Protein AF-A0A2V2CYD8-F1 (afdb_monomer)

Mean predicted aligned error: 10.8 Å

Secondary structure (DSSP, 8-state):
--HHHHHHHHHHHHHH-------------SS----HHHHHHHHHHHHHHHHHHHHHHHHHHHHHTTT--HHHHHHHHHHHSSS-HHHHHHHHHHHHT--HHHHHHHHHHHHHHHHHHHTTTS----------

Sequence (132 aa):
RSWESEKKRLEAKLDGITEIKGIDNSPIRSGRLHDSVADVAVEREQIERQIERGDRCAYIWAYVNKFLEPEEKGVLEVYFTGGNIGRKIDDFGREHGMCRSDIYALRRQTLDKIWELVKDKIEVDITINYKF

Solvent-accessible surface area (backbone atoms only — not comparable to full-atom values): 8056 Å² total; per-residue (Å²): 136,58,68,70,64,50,46,54,53,49,51,54,49,52,67,64,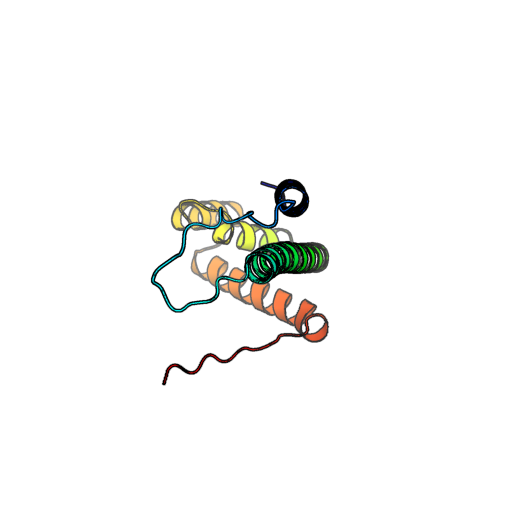68,74,64,66,64,77,70,72,88,67,88,70,95,55,100,63,89,79,54,43,62,58,54,51,50,52,55,45,51,57,50,51,52,50,48,52,52,47,52,53,51,50,51,50,50,61,55,49,62,75,74,49,51,73,66,49,48,49,49,47,47,41,72,75,46,88,78,68,46,71,59,40,50,53,52,53,17,62,74,70,76,39,53,72,69,52,53,55,49,49,43,50,52,41,52,51,52,50,45,69,74,37,61,92,76,47,90,74,82,79,78,79,80,76,84,126

pLDDT: mean 79.22, std 17.38, range [33.12, 95.88]

Nearest PDB structures (foldseek):
  3hug-assembly4_M  TM=6.580E-01  e=2.894E-01  Mycobacterium tuberculosis H37Rv
  5e18-assembly1_F  TM=4.720E-01  e=2.627E+00  Thermus thermophilus HB8

Foldseek 3Di:
DDLVVVLVVLVVVLVVLPDLPPPD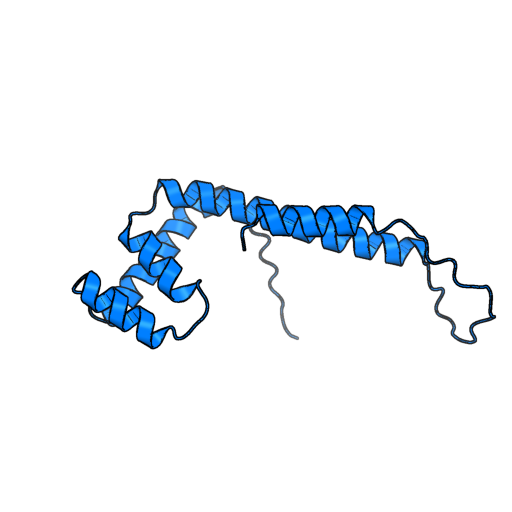PDPDPDPDPPRSVVVSVVSNVVSVVVNVVSVVVVVLCVQLVVVDDPLLVLLCCLPVPDDDSVVSLVVSCVVVVHDSVVSVVSPVVSVVSSCVSCVVPDPPPPPPDDDD

Structure (mmCIF, N/CA/C/O backbone):
data_AF-A0A2V2CYD8-F1
#
_entry.id   AF-A0A2V2CYD8-F1
#
loop_
_atom_site.group_PDB
_atom_site.id
_atom_site.type_symbol
_atom_site.label_atom_id
_atom_site.label_alt_id
_atom_site.label_comp_id
_atom_site.label_asym_id
_atom_site.label_entity_id
_atom_site.label_seq_id
_atom_site.pdbx_PDB_ins_code
_atom_site.Cartn_x
_atom_site.Cartn_y
_atom_site.Cartn_z
_atom_site.occupancy
_atom_site.B_iso_or_equiv
_atom_site.auth_seq_id
_atom_site.auth_comp_id
_atom_site.auth_asym_id
_atom_site.auth_atom_id
_atom_site.pdbx_PDB_model_num
ATOM 1 N N . ARG A 1 1 ? 10.852 2.045 2.147 1.00 57.12 1 ARG A N 1
ATOM 2 C CA . ARG A 1 1 ? 11.178 2.403 0.743 1.00 57.12 1 ARG A CA 1
ATOM 3 C C . ARG A 1 1 ? 9.924 3.031 0.153 1.00 57.12 1 ARG A C 1
ATOM 5 O O . ARG A 1 1 ? 8.873 2.435 0.341 1.00 57.12 1 ARG A O 1
ATOM 12 N N . SER A 1 2 ? 9.997 4.222 -0.443 1.00 82.00 2 SER A N 1
ATOM 13 C CA . SER A 1 2 ? 8.845 4.847 -1.110 1.00 82.00 2 SER A CA 1
ATOM 14 C C . SER A 1 2 ? 8.691 4.298 -2.530 1.00 82.00 2 SER A C 1
ATOM 16 O O . SER A 1 2 ? 9.684 3.891 -3.139 1.00 82.00 2 SER A O 1
ATOM 18 N N . TRP A 1 3 ? 7.460 4.296 -3.050 1.00 86.81 3 TRP A N 1
ATOM 19 C CA . TRP A 1 3 ? 7.184 3.924 -4.442 1.00 86.81 3 TRP A CA 1
ATOM 20 C C . TRP A 1 3 ? 7.992 4.785 -5.422 1.00 86.81 3 TRP A C 1
ATOM 22 O O . TRP A 1 3 ? 8.635 4.242 -6.306 1.00 86.81 3 TRP A O 1
ATOM 32 N N . GLU A 1 4 ? 8.092 6.094 -5.181 1.00 85.69 4 GLU A N 1
ATOM 33 C CA . GLU A 1 4 ? 8.898 7.030 -5.985 1.00 85.69 4 GLU A CA 1
ATOM 34 C C . GLU A 1 4 ? 10.369 6.612 -6.148 1.00 85.69 4 GLU A C 1
ATOM 36 O O . GLU A 1 4 ? 10.934 6.684 -7.237 1.00 85.69 4 GLU A O 1
ATOM 41 N N . SER A 1 5 ? 11.019 6.148 -5.074 1.00 88.69 5 SER A N 1
ATOM 42 C CA . SER A 1 5 ? 12.406 5.673 -5.166 1.00 88.69 5 SER A CA 1
ATOM 43 C C . SER A 1 5 ? 12.522 4.367 -5.953 1.00 88.69 5 SER A C 1
ATOM 45 O O . SER A 1 5 ? 13.523 4.144 -6.629 1.00 88.69 5 SER A O 1
ATOM 47 N N . GLU A 1 6 ? 11.517 3.499 -5.854 1.00 86.56 6 GLU A N 1
ATOM 48 C CA . GLU A 1 6 ? 11.472 2.234 -6.585 1.00 86.56 6 GLU A CA 1
ATOM 49 C C . GLU A 1 6 ? 11.171 2.458 -8.072 1.00 86.56 6 GLU A C 1
ATOM 51 O O . GLU A 1 6 ? 11.854 1.889 -8.918 1.00 86.56 6 GLU A O 1
ATOM 56 N N . LYS A 1 7 ? 10.240 3.360 -8.393 1.00 89.12 7 LYS A N 1
ATOM 57 C CA . LYS A 1 7 ? 9.929 3.789 -9.757 1.00 89.12 7 LYS A CA 1
ATOM 58 C C . LYS A 1 7 ? 11.167 4.326 -10.467 1.00 89.12 7 LYS A C 1
ATOM 60 O O . LYS A 1 7 ? 11.524 3.795 -11.509 1.00 89.12 7 LYS A O 1
ATOM 65 N N . LYS A 1 8 ? 11.911 5.248 -9.844 1.00 90.62 8 LYS A N 1
ATOM 66 C CA . LYS A 1 8 ? 13.183 5.758 -10.396 1.00 90.62 8 LYS A CA 1
ATOM 67 C C . LYS A 1 8 ? 14.206 4.654 -10.665 1.00 90.62 8 LYS A C 1
ATOM 69 O O . LYS A 1 8 ? 14.951 4.713 -11.636 1.00 90.62 8 LYS A O 1
ATOM 74 N N . ARG A 1 9 ? 14.259 3.633 -9.803 1.00 91.12 9 ARG A N 1
ATOM 75 C CA . ARG A 1 9 ? 15.130 2.466 -10.004 1.00 91.12 9 ARG A CA 1
ATOM 76 C C . ARG A 1 9 ? 14.689 1.634 -11.209 1.00 91.12 9 ARG A C 1
ATOM 78 O O . ARG A 1 9 ? 15.546 1.119 -11.919 1.00 91.12 9 ARG A O 1
ATOM 85 N N . LEU A 1 10 ? 13.383 1.463 -11.410 1.00 87.88 10 LEU A N 1
ATOM 86 C CA . LEU A 1 10 ? 12.822 0.744 -12.555 1.00 87.88 10 LEU A CA 1
ATOM 87 C C . LEU A 1 10 ? 12.998 1.532 -13.859 1.00 87.88 10 LEU A C 1
ATOM 89 O O . LEU A 1 10 ? 13.417 0.942 -14.846 1.00 87.88 10 LEU A O 1
ATOM 93 N N . GLU A 1 11 ? 12.782 2.847 -13.845 1.00 89.19 11 GLU A N 1
ATOM 94 C CA . GLU A 1 11 ? 13.045 3.743 -14.980 1.00 89.19 11 GLU A CA 1
ATOM 95 C C . GLU A 1 11 ? 14.524 3.692 -15.385 1.00 89.19 11 GLU A C 1
ATOM 97 O O . GLU A 1 11 ? 14.836 3.424 -16.539 1.00 89.19 11 GLU A O 1
ATOM 102 N N . ALA A 1 12 ? 15.449 3.781 -14.421 1.00 87.88 12 ALA A N 1
ATOM 103 C CA . ALA A 1 12 ? 16.880 3.638 -14.699 1.00 87.88 12 ALA A CA 1
ATOM 104 C C . ALA A 1 12 ? 17.251 2.252 -15.262 1.00 87.88 12 ALA A C 1
ATOM 106 O O . ALA A 1 12 ? 18.182 2.132 -16.057 1.00 87.88 12 ALA A O 1
ATOM 107 N N . LYS A 1 13 ? 16.537 1.188 -14.865 1.00 84.88 13 LYS A N 1
ATOM 108 C CA . LYS A 1 13 ? 16.705 -0.136 -15.482 1.00 84.88 13 LYS A CA 1
ATOM 109 C C . LYS A 1 13 ? 16.174 -0.159 -16.912 1.00 84.88 13 LYS A C 1
ATOM 111 O O . LYS A 1 13 ? 16.822 -0.767 -17.750 1.00 84.88 13 LYS A O 1
ATOM 116 N N . LEU A 1 14 ? 15.038 0.482 -17.183 1.00 85.62 14 LEU A N 1
ATOM 117 C CA . LEU A 1 14 ? 14.458 0.580 -18.523 1.00 85.62 14 LEU A CA 1
ATOM 118 C C . LEU A 1 14 ? 15.399 1.325 -19.481 1.00 85.62 14 LEU A C 1
ATOM 120 O O . LEU A 1 14 ? 15.622 0.863 -20.599 1.00 85.62 14 LEU A O 1
ATOM 124 N N . ASP A 1 15 ? 16.004 2.417 -19.010 1.00 81.69 15 ASP A N 1
ATOM 125 C CA . ASP A 1 15 ? 17.025 3.180 -19.738 1.00 81.69 15 ASP A CA 1
ATOM 126 C C . ASP A 1 15 ? 18.317 2.368 -19.932 1.00 81.69 15 ASP A C 1
ATOM 128 O O . ASP A 1 15 ? 18.994 2.477 -20.954 1.00 81.69 15 ASP A O 1
ATOM 132 N N . GLY A 1 16 ? 18.649 1.511 -18.963 1.00 77.19 16 GLY A N 1
ATOM 133 C CA . GLY A 1 16 ? 19.778 0.583 -19.028 1.00 77.19 16 GLY A CA 1
ATOM 134 C C . GLY A 1 16 ? 19.579 -0.597 -19.986 1.00 77.19 16 GLY A C 1
ATOM 135 O O . GLY A 1 16 ? 20.563 -1.228 -20.369 1.00 77.19 16 GLY A O 1
ATOM 136 N N . ILE A 1 17 ? 18.344 -0.893 -20.413 1.00 76.38 17 ILE A N 1
ATOM 137 C CA . ILE A 1 17 ? 18.077 -1.868 -21.479 1.00 76.38 17 ILE A CA 1
ATOM 138 C C . ILE A 1 17 ? 18.357 -1.187 -22.830 1.00 76.38 17 ILE A C 1
ATOM 140 O O . ILE A 1 17 ? 17.443 -0.768 -23.545 1.00 76.38 17 ILE A O 1
ATOM 144 N N . THR A 1 18 ? 19.643 -1.034 -23.156 1.00 61.81 18 THR A N 1
ATOM 145 C CA . THR A 1 18 ? 20.129 -0.375 -24.386 1.00 61.81 18 THR A CA 1
ATOM 146 C C . THR A 1 18 ? 20.961 -1.263 -25.306 1.00 61.81 18 THR A C 1
ATOM 148 O O . THR A 1 18 ? 21.426 -0.791 -26.338 1.00 61.81 18 THR A O 1
ATOM 151 N N . GLU A 1 19 ? 21.075 -2.563 -25.047 1.00 54.31 19 GLU A N 1
ATOM 152 C CA . GLU A 1 19 ? 21.800 -3.464 -25.943 1.00 54.31 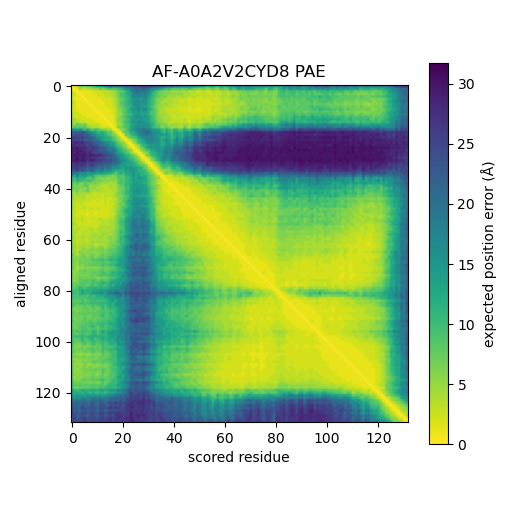19 GLU A CA 1
ATOM 153 C C . GLU A 1 19 ? 20.923 -4.645 -26.347 1.00 54.31 19 GLU A C 1
ATOM 155 O O . GLU A 1 19 ? 20.611 -5.525 -25.545 1.00 54.31 19 GLU A O 1
ATOM 160 N N . ILE A 1 20 ? 20.586 -4.697 -27.642 1.00 54.97 20 ILE A N 1
ATOM 161 C CA . ILE A 1 20 ? 20.459 -5.977 -28.339 1.00 54.97 20 ILE A CA 1
ATOM 162 C C . ILE A 1 20 ? 21.764 -6.688 -28.011 1.00 54.97 20 ILE A C 1
ATOM 164 O O . ILE A 1 20 ? 22.811 -6.266 -28.500 1.00 54.97 20 ILE A O 1
ATOM 168 N N . LYS A 1 21 ? 21.731 -7.683 -27.118 1.00 51.66 21 LYS A N 1
ATOM 169 C CA . LYS A 1 21 ? 22.908 -8.500 -26.828 1.00 51.66 21 LYS A CA 1
ATOM 170 C C . LYS A 1 21 ? 23.370 -9.032 -28.175 1.00 51.66 21 LYS A C 1
ATOM 172 O O . LYS A 1 21 ? 22.719 -9.910 -28.734 1.00 51.66 21 LYS A O 1
ATOM 177 N N . GLY A 1 22 ? 24.428 -8.440 -28.726 1.00 44.66 22 GLY A N 1
ATOM 178 C CA . GLY A 1 22 ? 25.091 -8.932 -29.916 1.00 44.66 22 GLY A CA 1
ATOM 179 C C . GLY A 1 22 ? 25.664 -10.274 -29.525 1.00 44.66 22 GLY A C 1
ATOM 180 O O . GLY A 1 22 ? 26.759 -10.344 -28.974 1.00 44.66 22 GLY A O 1
ATOM 181 N N . ILE A 1 23 ? 24.867 -11.327 -29.693 1.00 49.03 23 ILE A N 1
ATOM 182 C CA . ILE A 1 23 ? 25.333 -12.691 -29.537 1.00 49.03 23 ILE A CA 1
ATOM 183 C C . ILE A 1 23 ? 26.412 -12.830 -30.600 1.00 49.03 23 ILE A C 1
ATOM 185 O O . ILE A 1 23 ? 26.134 -12.805 -31.798 1.00 49.03 23 ILE A O 1
ATOM 189 N N . ASP A 1 24 ? 27.653 -12.878 -30.133 1.00 45.50 24 ASP A N 1
ATOM 190 C CA . ASP A 1 24 ? 28.807 -13.205 -30.945 1.00 45.50 24 ASP A CA 1
ATOM 191 C C . ASP A 1 24 ? 28.473 -14.484 -31.725 1.00 45.50 24 ASP A C 1
ATOM 193 O O . ASP A 1 24 ? 27.992 -15.461 -31.141 1.00 45.50 24 ASP A O 1
ATOM 197 N N . ASN A 1 25 ? 28.640 -14.441 -33.047 1.00 44.69 25 ASN A N 1
ATOM 198 C CA . ASN A 1 25 ? 28.184 -15.432 -34.029 1.00 44.69 25 ASN A CA 1
ATOM 199 C C . ASN A 1 25 ? 28.948 -16.771 -33.925 1.00 44.69 25 ASN A C 1
ATOM 201 O O . ASN A 1 25 ? 29.436 -17.313 -34.918 1.00 44.69 25 ASN A O 1
ATOM 205 N N . SER A 1 26 ? 29.068 -17.348 -32.733 1.00 48.00 26 SER A N 1
ATOM 206 C CA . SER A 1 26 ? 29.455 -18.743 -32.581 1.00 48.00 26 SER A CA 1
ATOM 207 C C . SER A 1 26 ? 28.281 -19.618 -33.028 1.00 48.00 26 SER A C 1
ATOM 209 O O . SER A 1 26 ? 27.158 -19.395 -32.578 1.00 48.00 26 SER A O 1
ATOM 211 N N . PRO A 1 27 ? 28.481 -20.618 -33.905 1.00 44.47 27 PRO A N 1
ATOM 212 C CA . PRO A 1 27 ? 27.387 -21.438 -34.406 1.00 44.47 27 PRO A CA 1
ATOM 213 C C . PRO A 1 27 ? 26.854 -22.320 -33.270 1.00 44.47 27 PRO A C 1
ATOM 215 O O . PRO A 1 27 ? 27.408 -23.374 -32.950 1.00 44.47 27 PRO A O 1
ATOM 218 N N . ILE A 1 28 ? 25.778 -21.867 -32.625 1.00 49.88 28 ILE A N 1
ATOM 219 C CA . ILE A 1 28 ? 25.111 -22.590 -31.545 1.00 49.88 28 ILE A CA 1
ATOM 220 C C . ILE A 1 28 ? 24.375 -23.786 -32.161 1.00 49.88 28 ILE A C 1
ATOM 222 O O . ILE A 1 28 ? 23.411 -23.647 -32.908 1.00 49.88 28 ILE A O 1
ATOM 226 N N . ARG A 1 29 ? 24.829 -24.995 -31.814 1.00 48.91 29 ARG A N 1
ATOM 227 C CA . ARG A 1 29 ? 24.215 -26.302 -32.127 1.00 48.91 29 ARG A CA 1
ATOM 228 C C . ARG A 1 29 ? 22.876 -26.547 -31.398 1.00 48.91 29 ARG A C 1
ATOM 230 O O . ARG A 1 29 ? 22.591 -27.676 -31.005 1.00 48.91 29 ARG A O 1
ATOM 237 N N . SER A 1 30 ? 22.042 -25.532 -31.188 1.00 54.84 30 SER A N 1
ATOM 238 C CA . SER A 1 30 ? 20.709 -25.707 -30.603 1.00 54.84 30 SER A CA 1
ATOM 239 C C . SER A 1 30 ? 19.670 -25.008 -31.478 1.00 54.84 30 SER A C 1
ATOM 241 O O . SER A 1 30 ? 19.775 -23.827 -31.784 1.00 54.84 30 SER A O 1
ATOM 243 N N . GLY A 1 31 ? 18.676 -25.765 -31.947 1.00 50.62 31 GLY A N 1
ATOM 244 C CA . GLY A 1 31 ? 17.652 -25.325 -32.904 1.00 50.62 31 GLY A CA 1
ATOM 245 C C . GLY A 1 31 ? 16.624 -24.331 -32.352 1.00 50.62 31 GLY A C 1
ATOM 246 O O . GLY A 1 31 ? 15.463 -24.386 -32.745 1.00 50.62 31 GLY A O 1
ATOM 247 N N . ARG A 1 32 ? 17.013 -23.451 -31.426 1.00 55.16 32 ARG A N 1
ATOM 248 C CA . ARG A 1 32 ? 16.187 -22.342 -30.946 1.00 55.16 32 ARG A CA 1
ATOM 249 C C . ARG A 1 32 ? 16.811 -21.053 -31.471 1.00 55.16 32 ARG A C 1
ATOM 251 O O . ARG A 1 32 ? 17.861 -20.647 -30.985 1.00 55.16 32 ARG A O 1
ATOM 258 N N . LEU A 1 33 ? 16.179 -20.434 -32.471 1.00 52.81 33 LEU A N 1
ATOM 259 C CA . LEU A 1 33 ? 16.498 -19.059 -32.857 1.00 52.81 33 LEU A CA 1
ATOM 260 C C . LEU A 1 33 ? 16.256 -18.174 -31.630 1.00 52.81 33 LEU A C 1
ATOM 262 O O . LEU A 1 33 ? 15.114 -17.951 -31.235 1.00 52.81 33 LEU A O 1
ATOM 266 N N . HIS A 1 34 ? 17.337 -17.753 -30.986 1.00 58.69 34 HIS A N 1
ATOM 267 C CA . HIS A 1 34 ? 17.305 -16.803 -29.888 1.00 58.69 34 HIS A CA 1
ATOM 268 C C . HIS A 1 34 ? 17.232 -15.408 -30.510 1.00 58.69 34 HIS A C 1
ATOM 270 O O . HIS A 1 34 ? 18.242 -14.886 -30.978 1.00 58.69 34 HIS A O 1
ATOM 276 N N . ASP A 1 35 ? 16.030 -14.838 -30.588 1.00 65.62 35 ASP A N 1
ATOM 277 C CA . ASP A 1 35 ? 15.841 -13.478 -31.085 1.00 65.62 35 ASP A CA 1
ATOM 278 C C . ASP A 1 35 ? 16.140 -12.488 -29.955 1.00 65.62 35 ASP A C 1
ATOM 280 O O . ASP A 1 35 ? 15.287 -12.163 -29.131 1.00 65.62 35 ASP A O 1
ATOM 284 N N . SER A 1 36 ? 17.383 -12.013 -29.916 1.00 66.12 36 SER A N 1
ATOM 285 C CA . SER A 1 36 ? 17.860 -11.025 -28.945 1.00 66.12 36 SER A CA 1
ATOM 286 C C . SER A 1 36 ? 17.020 -9.742 -28.912 1.00 66.12 36 SER A C 1
ATOM 288 O O . SER A 1 36 ? 17.032 -9.042 -27.902 1.00 66.12 36 SER A O 1
ATOM 290 N N . VAL A 1 37 ? 16.295 -9.417 -29.991 1.00 67.69 37 VAL A N 1
ATOM 291 C CA . VAL A 1 37 ? 15.365 -8.278 -30.026 1.00 67.69 37 VAL A CA 1
ATOM 292 C C . VAL A 1 37 ? 14.093 -8.600 -29.242 1.00 67.69 37 VAL A C 1
ATOM 294 O O . VAL A 1 37 ? 13.610 -7.758 -28.484 1.00 67.69 37 VAL A O 1
ATOM 297 N N . ALA A 1 38 ? 13.577 -9.823 -29.378 1.00 70.19 38 ALA A N 1
ATOM 298 C CA . ALA A 1 38 ? 12.397 -10.278 -28.653 1.00 70.19 38 ALA A CA 1
ATOM 299 C C . ALA A 1 38 ? 12.651 -10.349 -27.139 1.00 70.19 38 ALA A C 1
ATOM 301 O O . ALA A 1 38 ? 11.808 -9.904 -26.364 1.00 70.19 38 ALA A O 1
ATOM 302 N N . ASP A 1 39 ? 13.822 -10.821 -26.705 1.00 73.62 39 ASP A N 1
ATOM 303 C CA . ASP A 1 39 ? 14.155 -10.881 -25.274 1.00 73.62 39 ASP A CA 1
ATOM 304 C C . ASP A 1 39 ? 14.271 -9.489 -24.646 1.00 73.62 39 ASP A C 1
ATOM 306 O O . ASP A 1 39 ? 13.745 -9.244 -23.560 1.00 73.62 39 ASP A O 1
ATOM 310 N N . VAL A 1 40 ? 14.889 -8.545 -25.362 1.00 75.31 40 VAL A N 1
ATOM 311 C CA . VAL A 1 40 ? 14.953 -7.137 -24.949 1.00 75.31 40 VAL A CA 1
ATOM 312 C C . VAL A 1 40 ? 13.552 -6.528 -24.851 1.00 75.31 40 VAL A C 1
ATOM 314 O O . VAL A 1 40 ? 13.252 -5.835 -23.879 1.00 75.31 40 VAL A O 1
ATOM 317 N N . ALA A 1 41 ? 12.671 -6.800 -25.818 1.00 78.88 41 ALA A N 1
ATOM 318 C CA . ALA A 1 41 ? 11.291 -6.320 -25.786 1.00 78.88 41 ALA A CA 1
ATOM 319 C C . ALA A 1 41 ? 10.512 -6.882 -24.583 1.00 78.88 41 ALA A C 1
ATOM 321 O O . ALA A 1 41 ? 9.825 -6.127 -23.897 1.00 78.88 41 ALA A O 1
ATOM 322 N N . VAL A 1 42 ? 10.674 -8.174 -24.279 1.00 81.94 42 VAL A N 1
ATOM 323 C CA . VAL A 1 42 ? 10.040 -8.824 -23.121 1.00 81.94 42 VAL A CA 1
ATOM 324 C C . VAL A 1 42 ? 10.550 -8.239 -21.802 1.00 81.94 42 VAL A C 1
ATOM 326 O O . VAL A 1 42 ? 9.752 -7.970 -20.905 1.00 81.94 42 VAL A O 1
ATOM 329 N N . GLU A 1 43 ? 11.859 -8.013 -21.662 1.00 80.75 43 GLU A N 1
ATOM 330 C CA . GLU A 1 43 ? 12.427 -7.399 -20.454 1.00 80.75 43 GLU A CA 1
ATOM 331 C C . GLU A 1 43 ? 11.905 -5.969 -20.239 1.00 80.75 43 GLU A C 1
ATOM 333 O O . GLU A 1 43 ? 11.531 -5.612 -19.117 1.00 80.75 43 GLU A O 1
ATOM 338 N N . ARG A 1 44 ? 11.808 -5.164 -21.308 1.00 82.75 44 ARG A N 1
ATOM 339 C CA . ARG A 1 44 ? 11.231 -3.810 -21.248 1.00 82.75 44 ARG A CA 1
ATOM 340 C C . ARG A 1 44 ? 9.764 -3.847 -20.836 1.00 82.75 44 ARG A C 1
ATOM 342 O O . ARG A 1 44 ? 9.392 -3.178 -19.874 1.00 82.75 44 ARG A O 1
ATOM 349 N N . GLU A 1 45 ? 8.964 -4.689 -21.486 1.00 84.25 45 GLU A N 1
ATOM 350 C CA . GLU A 1 45 ? 7.538 -4.835 -21.193 1.00 84.25 45 GLU A CA 1
ATOM 351 C C . GLU A 1 45 ? 7.298 -5.258 -19.734 1.00 84.25 45 GLU A C 1
ATOM 353 O O . GLU A 1 45 ? 6.399 -4.750 -19.061 1.00 84.25 45 GLU A O 1
ATOM 358 N N . GLN A 1 46 ? 8.121 -6.160 -19.190 1.00 85.44 46 GLN A N 1
ATOM 359 C CA . GLN A 1 46 ? 8.014 -6.571 -17.788 1.00 85.44 46 GLN A CA 1
ATOM 360 C C . GLN A 1 46 ? 8.266 -5.421 -16.808 1.00 85.44 46 GLN A C 1
ATOM 362 O O . GLN A 1 46 ? 7.606 -5.356 -15.766 1.00 85.44 46 GLN A O 1
ATOM 367 N N . ILE A 1 47 ? 9.230 -4.546 -17.100 1.00 85.19 47 ILE A N 1
ATOM 368 C CA . ILE A 1 47 ? 9.540 -3.383 -16.259 1.00 85.19 47 ILE A CA 1
ATOM 369 C C . ILE A 1 47 ? 8.445 -2.323 -16.392 1.00 85.19 47 ILE A C 1
ATOM 371 O O . ILE A 1 47 ? 7.979 -1.811 -15.375 1.00 85.19 47 ILE A O 1
ATOM 375 N N . GLU A 1 48 ? 7.978 -2.046 -17.608 1.00 88.12 48 GLU A N 1
ATOM 376 C CA . GLU A 1 48 ? 6.878 -1.110 -17.865 1.00 88.12 48 GLU A CA 1
ATOM 377 C C . GLU A 1 48 ? 5.599 -1.544 -17.137 1.00 88.12 48 GLU A C 1
ATOM 379 O O . GLU A 1 48 ? 5.017 -0.755 -16.391 1.00 88.12 48 GLU A O 1
ATOM 384 N N . ARG A 1 49 ? 5.226 -2.829 -17.221 1.00 86.00 49 ARG A N 1
ATOM 385 C CA . ARG A 1 49 ? 4.090 -3.389 -16.466 1.00 86.00 49 ARG A CA 1
ATOM 386 C C . ARG A 1 49 ? 4.272 -3.274 -14.950 1.00 86.00 49 ARG A C 1
ATOM 388 O O . ARG A 1 49 ? 3.295 -3.083 -14.226 1.00 86.00 49 ARG A O 1
ATOM 395 N N . GLN A 1 50 ? 5.500 -3.402 -14.436 1.00 84.50 50 GLN A N 1
ATOM 396 C CA . GLN A 1 50 ? 5.776 -3.199 -13.006 1.00 84.50 50 GLN A CA 1
ATOM 397 C C . GLN A 1 50 ? 5.572 -1.741 -12.589 1.00 84.50 50 GLN A C 1
ATOM 399 O O . GLN A 1 50 ? 4.979 -1.500 -11.535 1.00 84.50 50 GLN A O 1
ATOM 404 N N . ILE A 1 51 ? 6.032 -0.789 -13.406 1.00 86.62 51 ILE A N 1
ATOM 405 C CA . ILE A 1 51 ? 5.823 0.646 -13.179 1.00 86.62 51 ILE A CA 1
ATOM 406 C C . ILE A 1 51 ? 4.328 0.966 -13.213 1.00 86.62 51 ILE A C 1
ATOM 408 O O . ILE A 1 51 ? 3.812 1.527 -12.249 1.00 86.62 51 ILE A O 1
ATOM 412 N N . GLU A 1 52 ? 3.614 0.540 -14.256 1.00 86.56 52 GLU A N 1
ATOM 413 C CA . GLU A 1 52 ? 2.179 0.800 -14.400 1.00 86.56 52 GLU A CA 1
ATOM 414 C C . GLU A 1 52 ? 1.384 0.233 -13.215 1.00 86.56 52 GLU A C 1
ATOM 416 O O . GLU A 1 52 ? 0.556 0.920 -12.609 1.00 86.56 52 GLU A O 1
ATOM 421 N N . ARG A 1 53 ? 1.676 -1.014 -12.823 1.00 85.00 53 ARG A N 1
ATOM 422 C CA . ARG A 1 53 ? 1.038 -1.648 -11.667 1.00 85.00 53 ARG A CA 1
ATOM 423 C C . ARG A 1 53 ? 1.301 -0.868 -10.382 1.00 85.00 53 ARG A C 1
ATOM 425 O O . ARG A 1 53 ? 0.381 -0.692 -9.583 1.00 85.00 53 ARG A O 1
ATOM 432 N N . GLY A 1 54 ? 2.536 -0.430 -10.155 1.00 85.50 54 GLY A N 1
ATOM 433 C CA . GLY A 1 54 ? 2.875 0.318 -8.952 1.00 85.50 54 GLY A CA 1
ATOM 434 C C . GLY A 1 54 ? 2.259 1.716 -8.925 1.00 85.50 54 GLY A C 1
ATOM 435 O O . GLY A 1 54 ? 1.743 2.108 -7.881 1.00 85.50 54 GLY A O 1
ATOM 436 N N . ASP A 1 55 ? 2.195 2.416 -10.061 1.00 85.88 55 ASP A N 1
ATOM 437 C CA . ASP A 1 55 ? 1.499 3.703 -10.188 1.00 85.88 55 ASP A CA 1
ATOM 438 C C . ASP A 1 55 ? -0.001 3.551 -9.911 1.00 85.88 55 ASP A C 1
ATOM 440 O O . ASP A 1 55 ? -0.574 4.324 -9.140 1.00 85.88 55 ASP A O 1
ATOM 444 N N . ARG A 1 56 ? -0.632 2.500 -10.452 1.00 83.81 56 ARG A N 1
ATOM 445 C CA . ARG A 1 56 ? -2.037 2.173 -10.174 1.00 83.81 56 ARG A CA 1
ATOM 446 C C . ARG A 1 56 ? -2.261 1.904 -8.684 1.00 83.81 56 ARG A C 1
ATOM 448 O O . ARG A 1 56 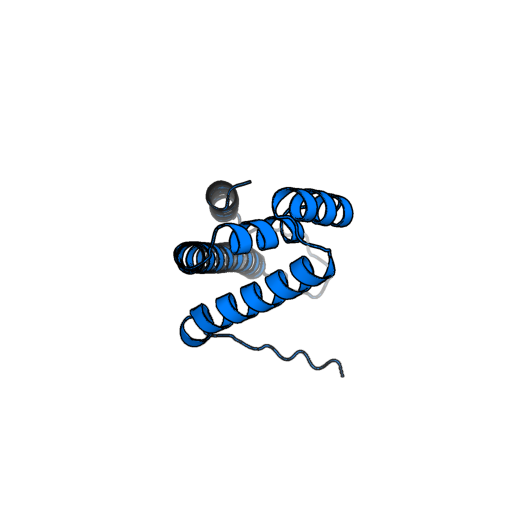? -3.185 2.457 -8.090 1.00 83.81 56 ARG A O 1
ATOM 455 N N . CYS A 1 57 ? -1.398 1.105 -8.055 1.00 83.25 57 CYS A N 1
ATOM 456 C CA . CYS A 1 57 ? -1.450 0.848 -6.615 1.00 83.25 57 CYS A CA 1
ATOM 457 C C . CYS A 1 57 ? -1.254 2.126 -5.786 1.00 83.25 57 CYS A C 1
ATOM 459 O O . CYS A 1 57 ? -1.993 2.339 -4.826 1.00 83.25 57 CYS A O 1
ATOM 461 N N . ALA A 1 58 ? -0.298 2.984 -6.149 1.00 85.81 58 ALA A N 1
ATOM 462 C CA . ALA A 1 58 ? -0.044 4.246 -5.461 1.00 85.81 58 ALA A CA 1
ATOM 463 C C . ALA A 1 58 ? -1.235 5.208 -5.586 1.00 85.81 58 ALA A C 1
ATOM 465 O O . ALA A 1 58 ? -1.633 5.821 -4.594 1.00 85.81 58 ALA A O 1
ATOM 466 N N . TYR A 1 59 ? -1.848 5.288 -6.769 1.00 85.00 59 TYR A N 1
ATOM 467 C CA .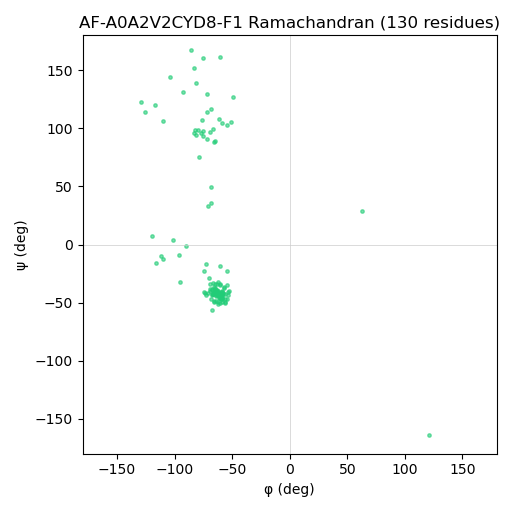 TYR A 1 59 ? -3.065 6.060 -7.007 1.00 85.00 59 TYR A CA 1
ATOM 468 C C . TYR A 1 59 ? -4.235 5.562 -6.150 1.00 85.00 59 TYR A C 1
ATOM 470 O O . TYR A 1 59 ? -4.861 6.354 -5.443 1.00 85.00 59 TYR A O 1
ATOM 478 N N . ILE A 1 60 ? -4.501 4.250 -6.162 1.00 85.19 60 ILE A N 1
ATOM 479 C CA . ILE A 1 60 ? -5.559 3.633 -5.351 1.00 85.19 60 ILE A CA 1
ATOM 480 C C . ILE A 1 60 ? -5.314 3.903 -3.867 1.00 85.19 60 ILE A C 1
ATOM 482 O O . ILE A 1 60 ? -6.227 4.324 -3.159 1.00 85.19 60 ILE A O 1
ATOM 486 N N . TRP A 1 61 ? -4.078 3.716 -3.399 1.00 85.94 61 TRP A N 1
ATOM 487 C CA . TRP A 1 61 ? -3.718 3.971 -2.010 1.00 85.94 61 TRP A CA 1
ATOM 488 C C . TRP A 1 61 ? -3.934 5.439 -1.632 1.00 85.94 61 TRP A C 1
ATOM 490 O O . TRP A 1 61 ? -4.564 5.724 -0.617 1.00 85.94 61 TRP A O 1
ATOM 500 N N . ALA A 1 62 ? -3.492 6.381 -2.468 1.00 86.94 62 ALA A N 1
ATOM 501 C CA . ALA A 1 62 ? -3.695 7.811 -2.246 1.00 86.94 62 ALA A CA 1
ATOM 502 C C . ALA A 1 62 ? -5.180 8.208 -2.247 1.00 86.94 62 ALA A C 1
ATOM 504 O O . ALA A 1 62 ? -5.574 9.112 -1.507 1.00 86.94 62 ALA A O 1
ATOM 505 N N . TYR A 1 63 ? -6.005 7.547 -3.062 1.00 87.44 63 TYR A N 1
ATOM 506 C CA . TYR A 1 63 ? -7.452 7.740 -3.073 1.00 87.44 63 TYR A CA 1
ATOM 507 C C . TYR A 1 63 ? -8.088 7.232 -1.776 1.00 87.44 63 TYR A C 1
ATOM 509 O O . TYR A 1 63 ? -8.715 8.005 -1.058 1.00 87.44 63 TYR A O 1
ATOM 517 N N . VAL A 1 64 ? -7.864 5.962 -1.444 1.00 89.81 64 VAL A N 1
ATOM 518 C CA . VAL A 1 64 ? -8.409 5.289 -0.259 1.00 89.81 64 VAL A CA 1
ATOM 519 C C . VAL A 1 64 ? -8.000 5.998 1.033 1.00 89.81 64 VAL A C 1
ATOM 521 O O . VAL A 1 64 ? -8.835 6.224 1.904 1.00 89.81 64 VAL A O 1
ATOM 524 N N . ASN A 1 65 ? -6.740 6.429 1.143 1.00 88.69 65 ASN A N 1
ATOM 525 C CA . ASN A 1 65 ? -6.193 7.061 2.346 1.00 88.69 65 ASN A CA 1
ATOM 526 C C . ASN A 1 65 ? -6.915 8.366 2.749 1.00 88.69 65 ASN A C 1
ATOM 528 O O . ASN A 1 65 ? -6.810 8.798 3.898 1.00 88.69 65 ASN A O 1
ATOM 532 N N . LYS A 1 66 ? -7.665 8.990 1.828 1.00 90.75 66 LYS A N 1
ATOM 533 C CA . LYS A 1 66 ? -8.511 10.164 2.109 1.00 90.75 66 LYS A CA 1
ATOM 534 C C . LYS A 1 66 ? -9.796 9.823 2.867 1.00 90.75 66 LYS A C 1
ATOM 536 O O . LYS A 1 66 ? -10.358 10.709 3.494 1.00 90.75 66 LYS A O 1
ATOM 541 N N . PHE A 1 67 ? -10.255 8.576 2.784 1.00 92.00 67 PHE A N 1
ATOM 542 C CA . PHE A 1 67 ? -11.527 8.113 3.353 1.00 92.00 67 PHE A CA 1
ATOM 543 C C . PHE A 1 67 ? -11.348 7.185 4.551 1.00 92.00 67 PHE A C 1
ATOM 545 O O . PHE A 1 67 ? -12.331 6.856 5.217 1.00 92.00 67 PHE A O 1
ATOM 552 N N . LEU A 1 68 ? -10.123 6.712 4.783 1.00 93.25 68 LEU A N 1
ATOM 553 C CA . LEU A 1 68 ? -9.823 5.879 5.934 1.00 93.25 68 LEU A CA 1
ATOM 554 C C . LEU A 1 68 ? -9.620 6.726 7.190 1.00 93.25 68 LEU A C 1
ATOM 556 O O . LEU A 1 68 ? -8.939 7.756 7.156 1.00 93.25 68 LEU A O 1
ATOM 560 N N . GLU A 1 69 ? -10.159 6.236 8.295 1.00 94.38 69 GLU A N 1
ATOM 561 C CA . GLU A 1 69 ? -9.919 6.758 9.634 1.00 94.38 69 GLU A CA 1
ATOM 562 C C . GLU A 1 69 ? -8.523 6.347 10.140 1.00 94.38 69 GLU A C 1
ATOM 564 O O . GLU A 1 69 ? -7.913 5.410 9.604 1.00 94.38 69 GLU A O 1
ATOM 569 N N . PRO A 1 70 ? -7.967 7.033 11.154 1.00 92.69 70 PRO A N 1
ATOM 570 C CA . PRO A 1 70 ? -6.655 6.703 11.710 1.00 92.69 70 PRO A CA 1
ATOM 571 C C . PRO A 1 70 ? -6.516 5.237 12.142 1.00 92.69 70 PRO A C 1
ATOM 573 O O . PRO A 1 70 ? -5.504 4.606 11.844 1.00 92.69 70 PRO A O 1
ATOM 576 N N . GLU A 1 71 ? -7.541 4.662 12.768 1.00 92.19 71 GLU A N 1
ATOM 577 C CA . GLU A 1 71 ? -7.568 3.266 13.214 1.00 92.19 71 GLU A CA 1
ATOM 578 C C . GLU A 1 71 ? -7.577 2.295 12.031 1.00 92.19 71 GLU A C 1
ATOM 580 O O . GLU A 1 71 ? -6.900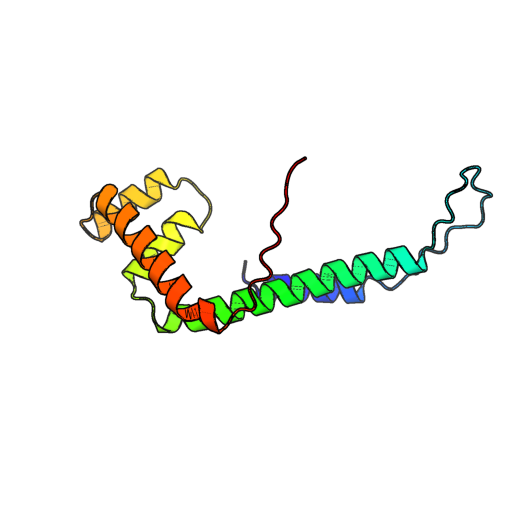 1.265 12.049 1.00 92.19 71 GLU A O 1
ATOM 585 N N . GLU A 1 72 ? -8.307 2.638 10.967 1.00 93.50 72 GLU A N 1
ATOM 586 C CA . GLU A 1 72 ? -8.347 1.857 9.732 1.00 93.50 72 GLU A CA 1
ATOM 587 C C . GLU A 1 72 ? -6.980 1.874 9.030 1.00 93.50 72 GLU A C 1
ATOM 589 O O . GLU A 1 72 ? -6.542 0.859 8.491 1.00 93.50 72 GLU A O 1
ATOM 594 N N . LYS A 1 73 ? -6.259 2.998 9.076 1.00 92.62 73 LYS A N 1
ATOM 595 C CA . LYS A 1 73 ? -4.878 3.085 8.573 1.00 92.62 73 LYS A CA 1
ATOM 596 C C . LYS A 1 73 ? -3.926 2.269 9.439 1.00 92.62 73 LYS A C 1
ATOM 598 O O . LYS A 1 73 ? -3.159 1.468 8.907 1.00 92.62 73 LYS A O 1
ATOM 603 N N . GLY A 1 74 ? -4.026 2.417 10.758 1.00 91.31 74 GLY A N 1
ATOM 604 C CA . GLY A 1 74 ? -3.196 1.700 11.722 1.00 91.31 74 GLY A CA 1
ATOM 605 C C . GLY A 1 74 ? -3.347 0.185 11.598 1.00 91.31 74 GLY A C 1
ATOM 606 O O . GLY A 1 74 ? -2.347 -0.532 11.522 1.00 91.31 74 GLY A O 1
ATOM 607 N N . VAL A 1 75 ? -4.579 -0.322 11.453 1.00 92.81 75 VAL A N 1
ATOM 608 C CA . VAL A 1 75 ? -4.788 -1.763 11.262 1.00 92.81 75 VAL A CA 1
ATOM 609 C C . VAL A 1 75 ? -4.182 -2.255 9.949 1.00 92.81 75 VAL A C 1
ATOM 611 O O . VAL A 1 75 ? -3.673 -3.369 9.901 1.00 92.81 75 VAL A O 1
ATOM 614 N N . LEU A 1 76 ? -4.168 -1.458 8.878 1.00 91.50 76 LEU A N 1
ATOM 615 C CA . LEU A 1 76 ? -3.482 -1.854 7.644 1.00 91.50 76 LEU A CA 1
ATOM 616 C C . LEU A 1 76 ? -1.968 -1.898 7.859 1.00 91.50 76 LEU A C 1
ATOM 618 O O . LEU A 1 76 ? -1.320 -2.867 7.459 1.00 91.50 76 LEU A O 1
ATOM 622 N N . GLU A 1 77 ? -1.397 -0.910 8.543 1.00 89.31 77 GLU A N 1
ATOM 623 C CA . GLU A 1 77 ? 0.033 -0.891 8.848 1.00 89.31 77 GLU A CA 1
ATOM 624 C C . GLU A 1 77 ? 0.468 -2.114 9.658 1.00 89.31 77 GLU A C 1
ATOM 626 O O . GLU A 1 77 ? 1.488 -2.724 9.325 1.0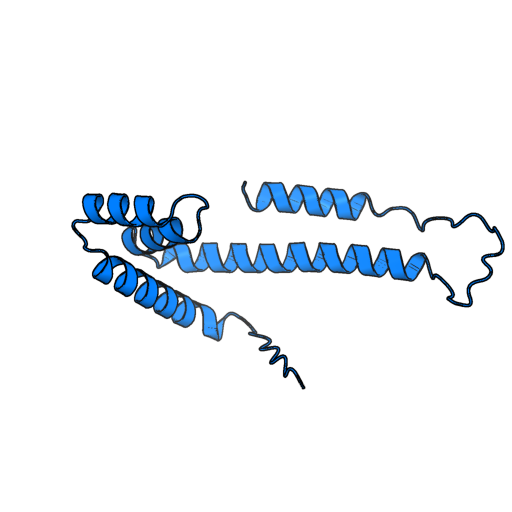0 89.31 77 GLU A O 1
ATOM 631 N N . VAL A 1 78 ? -0.322 -2.549 10.645 1.00 90.31 78 VAL A N 1
ATOM 632 C CA . VAL A 1 78 ? -0.040 -3.753 11.449 1.00 90.31 78 VAL A CA 1
ATOM 633 C C . VAL A 1 78 ? 0.204 -4.991 10.575 1.00 90.31 78 VAL A C 1
ATOM 635 O O . VAL A 1 78 ? 1.112 -5.772 10.868 1.00 90.31 78 VAL A O 1
ATOM 638 N N . TYR A 1 79 ? -0.564 -5.163 9.493 1.00 86.81 79 TYR A N 1
ATOM 639 C CA . TYR A 1 79 ? -0.508 -6.360 8.639 1.00 86.81 79 TYR A CA 1
ATOM 640 C C . TYR A 1 79 ? 0.386 -6.212 7.411 1.00 86.81 79 TYR A C 1
ATOM 642 O O . TYR A 1 79 ? 0.966 -7.199 6.962 1.00 86.81 79 TYR A O 1
ATOM 650 N N . PHE A 1 80 ? 0.479 -5.011 6.844 1.00 82.31 80 PHE A N 1
ATOM 651 C CA . PHE A 1 80 ? 1.194 -4.779 5.588 1.00 82.31 80 PHE A CA 1
ATOM 652 C C . PHE A 1 80 ? 2.632 -4.293 5.792 1.00 82.31 80 PHE A C 1
ATOM 654 O O . PHE A 1 80 ? 3.418 -4.289 4.844 1.00 82.31 80 PHE A O 1
ATOM 661 N N . THR A 1 81 ? 3.025 -3.951 7.023 1.00 81.31 81 THR A N 1
ATOM 662 C CA . THR A 1 81 ? 4.431 -3.697 7.357 1.00 81.31 81 THR A CA 1
ATOM 663 C C . THR A 1 81 ? 5.098 -4.974 7.882 1.00 81.31 81 THR A C 1
ATOM 665 O O . THR A 1 81 ? 4.582 -5.653 8.771 1.00 81.31 81 THR A O 1
ATOM 668 N N . GLY A 1 82 ? 6.279 -5.314 7.355 1.00 77.94 82 GLY A N 1
ATOM 669 C CA . GLY A 1 82 ? 7.015 -6.524 7.753 1.00 77.94 82 GLY A CA 1
ATOM 670 C C . GLY A 1 82 ? 7.393 -6.566 9.243 1.00 77.94 82 GLY A C 1
ATOM 671 O O . GLY A 1 82 ? 7.415 -5.537 9.918 1.00 77.94 82 GLY A O 1
ATOM 672 N N . GLY A 1 83 ? 7.701 -7.755 9.767 1.00 86.38 83 GLY A N 1
ATOM 673 C CA . GLY A 1 83 ? 8.077 -7.979 11.172 1.00 86.38 83 GLY A CA 1
ATOM 674 C C . GLY A 1 83 ? 7.144 -8.952 11.899 1.00 86.38 83 GLY A C 1
ATOM 675 O O . GLY A 1 83 ? 6.395 -9.696 11.270 1.00 86.38 83 GLY A O 1
ATOM 676 N N . ASN A 1 84 ? 7.195 -8.965 13.236 1.00 90.88 84 ASN A N 1
ATOM 677 C CA . ASN A 1 84 ? 6.349 -9.844 14.048 1.00 90.88 84 ASN A CA 1
ATOM 678 C C . ASN A 1 84 ? 4.929 -9.266 14.183 1.00 90.88 84 ASN A C 1
ATOM 680 O O . ASN A 1 84 ? 4.682 -8.406 15.027 1.00 90.88 84 ASN A O 1
ATOM 684 N N . ILE A 1 85 ? 4.008 -9.768 13.358 1.00 90.25 85 ILE A N 1
ATOM 685 C CA . ILE A 1 85 ? 2.599 -9.346 13.326 1.00 90.25 85 ILE A CA 1
ATOM 686 C C . ILE A 1 85 ? 1.919 -9.546 14.685 1.00 90.25 85 ILE A C 1
ATOM 688 O O . ILE A 1 85 ? 1.202 -8.662 15.133 1.00 90.25 85 ILE A O 1
ATOM 692 N N . GLY A 1 86 ? 2.167 -10.669 15.369 1.00 90.62 86 GLY A N 1
ATOM 693 C CA . GLY A 1 86 ? 1.530 -10.959 16.658 1.00 90.62 86 GLY A CA 1
ATOM 694 C C . GLY A 1 86 ? 1.839 -9.892 17.707 1.00 90.62 86 GLY A C 1
ATOM 695 O O . GLY A 1 86 ? 0.930 -9.401 18.368 1.00 90.62 86 GLY A O 1
AT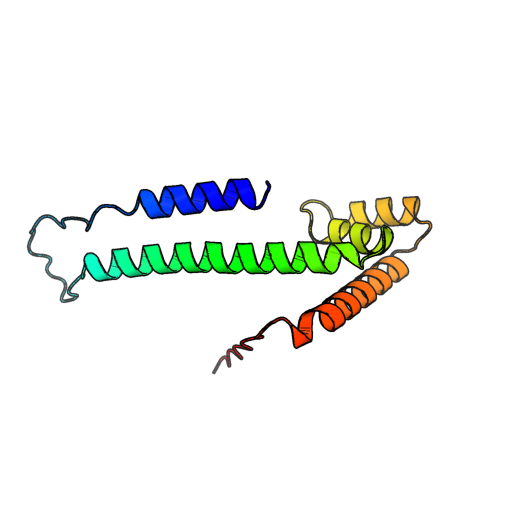OM 696 N N . ARG A 1 87 ? 3.105 -9.463 17.780 1.00 92.69 87 ARG A N 1
ATOM 697 C CA . ARG A 1 87 ? 3.513 -8.361 18.659 1.00 92.69 87 ARG A CA 1
ATOM 698 C C . ARG A 1 87 ? 2.845 -7.040 18.275 1.00 92.69 87 ARG A C 1
ATOM 700 O O . ARG A 1 87 ? 2.361 -6.344 19.152 1.00 92.69 87 ARG A O 1
ATOM 707 N N . LYS A 1 88 ? 2.774 -6.717 16.981 1.00 93.62 88 LYS A N 1
ATOM 708 C CA . LYS A 1 88 ? 2.121 -5.484 16.509 1.00 93.62 88 LYS A CA 1
ATOM 709 C C . LYS A 1 88 ? 0.627 -5.452 16.810 1.00 93.62 88 LYS A C 1
ATOM 711 O O . LYS A 1 88 ? 0.115 -4.405 17.167 1.00 93.62 88 LYS A O 1
ATOM 716 N N . ILE A 1 89 ? -0.058 -6.588 16.676 1.00 93.44 89 ILE A N 1
ATOM 717 C CA . ILE A 1 89 ? -1.466 -6.721 17.065 1.00 93.44 89 ILE A CA 1
ATOM 718 C C . ILE A 1 89 ? -1.615 -6.450 18.566 1.00 93.44 89 ILE A C 1
ATOM 720 O O . ILE A 1 89 ? -2.533 -5.741 18.960 1.00 93.44 89 ILE A O 1
ATOM 724 N N . ASP A 1 90 ? -0.722 -6.988 19.400 1.00 93.38 90 ASP A N 1
ATOM 725 C CA . ASP A 1 90 ? -0.781 -6.763 20.847 1.00 93.38 90 ASP A CA 1
ATOM 726 C C . ASP A 1 90 ? -0.499 -5.302 21.219 1.00 93.38 90 ASP A C 1
ATOM 728 O O . ASP A 1 90 ? -1.197 -4.748 22.066 1.00 93.38 90 ASP A O 1
ATOM 732 N N . ASP A 1 91 ? 0.495 -4.677 20.585 1.00 94.31 91 ASP A N 1
ATOM 733 C CA . ASP A 1 91 ? 0.851 -3.275 20.818 1.00 94.31 91 ASP A CA 1
ATOM 734 C C . ASP A 1 91 ? -0.292 -2.342 20.359 1.00 94.31 91 ASP A C 1
ATOM 736 O O . ASP A 1 91 ? -0.797 -1.557 21.160 1.00 94.31 91 ASP A O 1
ATOM 740 N N . PHE A 1 92 ? -0.807 -2.527 19.137 1.00 94.81 92 PHE A N 1
ATOM 741 C CA . PHE A 1 92 ? -1.958 -1.781 18.604 1.00 94.81 92 PHE A CA 1
ATOM 742 C C . PHE A 1 92 ? -3.223 -1.974 19.454 1.00 94.81 92 PHE A C 1
ATOM 744 O O . PHE A 1 92 ? -3.953 -1.026 19.738 1.00 94.81 92 PHE A O 1
ATOM 751 N N . GLY A 1 93 ? -3.475 -3.203 19.916 1.00 93.62 93 GLY A N 1
ATOM 752 C CA . GLY A 1 93 ? -4.594 -3.501 20.807 1.00 93.62 93 GLY A CA 1
ATOM 753 C C . GLY A 1 93 ? -4.502 -2.769 22.141 1.00 93.62 93 GLY A C 1
ATOM 754 O O . GLY A 1 93 ? -5.506 -2.254 22.624 1.00 93.62 93 GLY A O 1
ATOM 755 N N . ARG A 1 94 ? -3.304 -2.653 22.724 1.00 94.31 94 ARG A N 1
ATOM 756 C CA . ARG A 1 94 ? -3.105 -1.868 23.953 1.00 94.31 94 ARG A CA 1
ATOM 757 C C . ARG A 1 94 ? -3.313 -0.376 23.724 1.00 94.31 94 ARG A C 1
ATOM 759 O O . ARG A 1 94 ? -3.939 0.261 24.564 1.00 94.31 94 ARG A O 1
ATOM 766 N N . GLU A 1 95 ? -2.805 0.163 22.619 1.00 94.69 95 GLU A N 1
ATOM 767 C CA . GLU A 1 95 ? -2.922 1.588 22.278 1.00 94.69 95 GLU A CA 1
ATOM 768 C C . GLU A 1 95 ? -4.381 2.016 22.081 1.00 94.69 95 GLU A C 1
ATOM 770 O O . GLU A 1 95 ? -4.784 3.073 22.562 1.00 94.69 95 GLU A O 1
ATOM 775 N N . HIS A 1 96 ? -5.184 1.167 21.437 1.00 92.81 96 HIS A N 1
ATOM 776 C CA . HIS A 1 96 ? -6.580 1.461 21.108 1.00 92.81 96 HIS A CA 1
ATOM 777 C C . HIS A 1 96 ? -7.602 0.801 22.049 1.00 92.81 96 HIS A C 1
ATOM 779 O O . HIS A 1 96 ? -8.806 0.908 21.820 1.00 92.81 96 HIS A O 1
ATOM 785 N N . GLY A 1 97 ? -7.154 0.110 23.103 1.00 93.44 97 GLY A N 1
ATOM 786 C CA . GLY A 1 97 ? -8.038 -0.598 24.038 1.00 93.44 97 GLY A CA 1
ATOM 787 C C . GLY A 1 97 ? -8.844 -1.736 23.394 1.00 93.44 97 GLY A C 1
ATOM 788 O O . GLY A 1 97 ? -9.948 -2.036 23.840 1.00 93.44 97 GLY A O 1
ATOM 789 N N . MET A 1 98 ? -8.308 -2.354 22.341 1.00 94.06 98 MET A N 1
ATOM 790 C CA . MET A 1 98 ? -8.957 -3.395 21.543 1.00 94.06 98 MET A CA 1
ATOM 791 C C . MET A 1 98 ? -8.396 -4.779 21.864 1.00 94.06 98 MET A C 1
ATOM 793 O O . MET A 1 98 ? -7.190 -4.956 22.062 1.00 94.06 98 MET A O 1
ATOM 797 N N . CYS A 1 99 ? -9.253 -5.800 21.844 1.00 94.19 99 CYS A N 1
ATOM 798 C CA . CYS A 1 99 ? -8.776 -7.177 21.877 1.00 94.19 99 CYS A CA 1
ATOM 799 C C . CYS A 1 99 ? -8.439 -7.677 20.462 1.00 94.19 99 CYS A C 1
ATOM 801 O O . CYS A 1 99 ? -8.799 -7.076 19.448 1.00 94.19 99 CYS A O 1
ATOM 803 N N . ARG A 1 100 ? -7.749 -8.820 20.363 1.00 92.44 100 ARG A N 1
ATOM 804 C CA . ARG A 1 100 ? -7.331 -9.367 19.060 1.00 92.44 100 ARG A CA 1
ATOM 805 C C . ARG A 1 100 ? -8.504 -9.608 18.106 1.00 92.44 100 ARG A C 1
ATOM 807 O O . ARG A 1 100 ? -8.347 -9.392 16.908 1.00 92.44 100 ARG A O 1
ATOM 814 N N . SER A 1 101 ? -9.662 -10.050 18.610 1.00 94.06 101 SER A N 1
ATOM 815 C CA . SER A 1 101 ? -10.843 -10.256 17.762 1.00 94.06 101 SER A CA 1
ATOM 816 C C . SER A 1 101 ? -11.360 -8.955 17.162 1.00 94.06 101 SER A C 1
ATOM 818 O O . SER A 1 101 ? -11.712 -8.960 15.985 1.00 94.06 101 SER A O 1
ATOM 820 N N . ASP A 1 102 ? -11.323 -7.853 17.911 1.00 94.31 102 ASP A N 1
ATOM 821 C CA . ASP A 1 102 ? -11.736 -6.538 17.412 1.00 94.31 102 ASP A CA 1
ATOM 822 C C . ASP A 1 102 ? -10.799 -6.067 16.302 1.00 94.31 102 ASP A C 1
ATOM 824 O O . ASP A 1 102 ? -11.256 -5.616 15.259 1.00 94.31 102 ASP A O 1
ATOM 828 N N . ILE A 1 103 ? -9.489 -6.278 16.463 1.00 93.88 103 ILE A N 1
ATOM 829 C CA . ILE A 1 103 ? -8.486 -5.940 15.442 1.00 93.88 103 ILE A CA 1
ATOM 830 C C . ILE A 1 103 ? -8.725 -6.741 14.155 1.00 93.88 103 ILE A C 1
ATOM 832 O O . ILE A 1 103 ? -8.630 -6.200 13.051 1.00 93.88 103 ILE A O 1
ATOM 836 N N . TYR A 1 104 ? -9.055 -8.032 14.264 1.00 93.62 104 TYR A N 1
ATOM 837 C CA . TYR A 1 104 ? -9.409 -8.843 13.095 1.00 93.62 104 TYR A CA 1
ATOM 838 C C . TYR A 1 104 ? -10.704 -8.366 12.425 1.00 93.62 104 TYR A C 1
ATOM 840 O O . TYR A 1 104 ? -10.786 -8.381 11.193 1.00 93.62 104 TYR A O 1
ATOM 848 N N . ALA A 1 105 ? -11.699 -7.951 13.212 1.00 94.69 105 ALA A N 1
ATOM 849 C CA . ALA A 1 105 ? -12.954 -7.408 12.702 1.00 94.69 105 ALA A CA 1
ATOM 850 C C . ALA A 1 105 ? -12.719 -6.074 11.981 1.00 94.69 105 ALA A C 1
ATOM 852 O O . ALA A 1 105 ? -13.126 -5.932 10.829 1.00 94.69 105 ALA A O 1
ATOM 853 N N . LEU A 1 106 ? -11.982 -5.158 12.615 1.00 95.56 106 LEU A N 1
ATOM 854 C CA . LEU A 1 106 ? -11.592 -3.865 12.062 1.00 95.56 106 LEU A CA 1
ATOM 855 C C . LEU A 1 106 ? -10.844 -4.055 10.744 1.00 95.56 106 LEU A C 1
ATOM 857 O O . LEU A 1 106 ? -11.212 -3.459 9.742 1.00 95.56 106 LEU A O 1
ATOM 861 N N . ARG A 1 107 ? -9.868 -4.970 10.689 1.00 94.38 107 ARG A N 1
ATOM 862 C CA . ARG A 1 107 ? -9.170 -5.296 9.438 1.00 94.38 107 ARG A CA 1
ATOM 863 C C . ARG A 1 107 ? -10.143 -5.692 8.328 1.00 94.38 107 ARG A C 1
ATOM 865 O O . ARG A 1 107 ? -9.982 -5.239 7.199 1.00 94.38 107 ARG A O 1
ATOM 872 N N . ARG A 1 108 ? -11.104 -6.574 8.617 1.00 94.88 108 ARG A N 1
ATOM 873 C CA . ARG A 1 108 ? -12.070 -7.046 7.616 1.00 94.88 108 ARG A CA 1
ATOM 874 C C . ARG A 1 108 ? -12.945 -5.898 7.121 1.00 94.88 108 ARG A C 1
ATOM 876 O O . ARG A 1 108 ? -13.021 -5.693 5.919 1.00 94.88 108 ARG A O 1
ATOM 883 N N . GLN A 1 109 ? -13.505 -5.119 8.043 1.00 95.88 109 GLN A N 1
ATOM 884 C CA . GLN A 1 109 ? -14.328 -3.952 7.725 1.00 95.88 109 GLN A CA 1
ATOM 885 C C . GLN A 1 109 ? -13.557 -2.924 6.893 1.00 95.88 109 GLN A C 1
ATOM 887 O O . GLN A 1 109 ? -14.079 -2.432 5.897 1.00 95.88 109 GLN A O 1
ATOM 892 N N . THR A 1 110 ? -12.296 -2.657 7.240 1.00 95.00 110 THR A N 1
ATOM 893 C CA . THR A 1 110 ? -11.428 -1.776 6.457 1.00 95.00 110 THR A CA 1
ATOM 894 C C . THR A 1 110 ? -11.227 -2.315 5.045 1.00 95.00 110 THR A C 1
ATOM 896 O O . THR A 1 110 ? -11.348 -1.560 4.089 1.00 95.00 110 THR A O 1
ATOM 899 N N . LEU A 1 111 ? -10.941 -3.610 4.875 1.00 93.00 111 LEU A N 1
ATOM 900 C CA . LEU A 1 111 ? -10.769 -4.203 3.544 1.00 93.00 111 LEU A CA 1
ATOM 901 C C . LEU A 1 111 ? -12.059 -4.151 2.714 1.00 93.00 111 LEU A C 1
ATOM 903 O O . LEU A 1 111 ? -11.991 -3.825 1.530 1.00 93.00 111 LEU A O 1
ATOM 907 N N . ASP A 1 112 ? -13.212 -4.402 3.333 1.00 94.44 112 ASP A N 1
ATOM 908 C CA . ASP A 1 112 ? -14.518 -4.299 2.676 1.00 94.44 112 ASP A CA 1
ATOM 909 C C . ASP A 1 112 ? -14.799 -2.848 2.249 1.00 94.44 112 ASP A C 1
ATOM 911 O O . ASP A 1 112 ? -15.178 -2.594 1.108 1.00 94.44 112 ASP A O 1
ATOM 915 N N . LYS A 1 113 ? -14.515 -1.870 3.118 1.00 93.81 113 LYS A N 1
ATOM 916 C CA . LYS A 1 113 ? -14.624 -0.438 2.800 1.00 93.81 113 LYS A CA 1
ATOM 917 C C . LYS A 1 113 ? -13.703 -0.040 1.648 1.00 93.81 113 LYS A C 1
ATOM 919 O O . LYS A 1 113 ? -14.124 0.682 0.748 1.00 93.81 113 LYS A O 1
ATOM 924 N N . ILE A 1 114 ? -12.456 -0.514 1.653 1.00 92.00 114 ILE A N 1
ATOM 925 C CA . ILE A 1 114 ? -11.512 -0.283 0.554 1.00 92.00 114 ILE A CA 1
ATOM 926 C C . ILE A 1 114 ? -12.082 -0.833 -0.746 1.00 92.00 114 ILE A C 1
ATOM 928 O O . ILE A 1 114 ? -12.086 -0.115 -1.741 1.00 92.00 114 ILE A O 1
ATOM 932 N N . TRP A 1 115 ? -12.564 -2.077 -0.736 1.00 90.62 115 TRP A N 1
ATOM 933 C CA . TRP A 1 115 ? -13.163 -2.710 -1.904 1.00 90.62 115 TRP A CA 1
ATOM 934 C C . TRP A 1 115 ? -14.331 -1.888 -2.453 1.00 90.62 115 TRP A C 1
ATOM 936 O O . TRP A 1 115 ? -14.335 -1.550 -3.634 1.00 90.62 115 TRP A O 1
ATOM 946 N N . GLU A 1 116 ? -15.263 -1.477 -1.597 1.00 91.19 116 GLU A N 1
ATOM 947 C CA . GLU A 1 116 ? -16.413 -0.659 -1.993 1.00 91.19 116 GLU A CA 1
ATOM 948 C C . GLU A 1 116 ? -16.008 0.694 -2.599 1.00 91.19 116 GLU A C 1
ATOM 950 O O . GLU A 1 116 ? -16.651 1.164 -3.534 1.00 91.19 116 GLU A O 1
ATOM 955 N N . LEU A 1 117 ? -14.912 1.299 -2.130 1.00 89.75 117 LEU A N 1
ATOM 956 C CA . LEU A 1 117 ? -14.388 2.555 -2.679 1.00 89.75 117 LEU A CA 1
ATOM 957 C C . LEU A 1 117 ? -13.777 2.402 -4.080 1.00 89.75 117 LEU A C 1
ATOM 959 O O . LEU A 1 117 ? -13.736 3.374 -4.841 1.00 89.75 117 LEU A O 1
ATOM 963 N N . VAL A 1 118 ? -13.245 1.221 -4.409 1.00 87.06 118 VAL A N 1
ATOM 964 C CA . VAL A 1 118 ? -12.391 1.032 -5.593 1.00 87.06 118 VAL A CA 1
ATOM 965 C C . VAL A 1 118 ? -12.971 0.092 -6.640 1.00 87.06 118 VAL A C 1
ATOM 967 O O . VAL A 1 118 ? -12.505 0.128 -7.775 1.00 87.06 118 VAL A O 1
ATOM 970 N N . LYS A 1 119 ? -13.978 -0.720 -6.306 1.00 85.44 119 LYS A N 1
ATOM 971 C CA . LYS A 1 119 ? -14.557 -1.728 -7.209 1.00 85.44 119 LYS A CA 1
ATOM 972 C C . LYS A 1 119 ? -15.028 -1.155 -8.548 1.00 85.44 119 LYS A C 1
ATOM 974 O O . LYS A 1 119 ? -14.825 -1.789 -9.572 1.00 85.44 119 LYS A O 1
ATOM 979 N N . ASP A 1 120 ? -15.551 0.071 -8.553 1.00 80.81 120 ASP A N 1
ATOM 980 C CA . ASP A 1 120 ? -16.029 0.748 -9.770 1.00 80.81 120 ASP A CA 1
ATOM 981 C C . ASP A 1 120 ? -14.932 1.585 -10.458 1.00 80.81 120 ASP A C 1
ATOM 983 O O . ASP A 1 120 ? -15.167 2.239 -11.471 1.00 80.81 120 ASP A O 1
ATOM 987 N N . LYS A 1 121 ? -13.727 1.623 -9.876 1.00 70.88 121 LYS A N 1
ATOM 988 C CA . LYS A 1 121 ? -12.570 2.411 -10.341 1.00 70.88 121 LYS A CA 1
ATOM 989 C C . LYS A 1 121 ? -11.431 1.548 -10.866 1.00 70.88 121 LYS A C 1
ATOM 991 O O . LYS A 1 121 ? -10.461 2.083 -11.398 1.00 70.88 121 LYS A O 1
ATOM 996 N N . ILE A 1 122 ? -11.515 0.239 -10.667 1.00 66.25 122 ILE A N 1
ATOM 997 C CA . ILE A 1 122 ? -10.512 -0.722 -11.097 1.00 66.25 122 ILE A CA 1
ATOM 998 C C . ILE A 1 122 ? -11.192 -1.646 -12.102 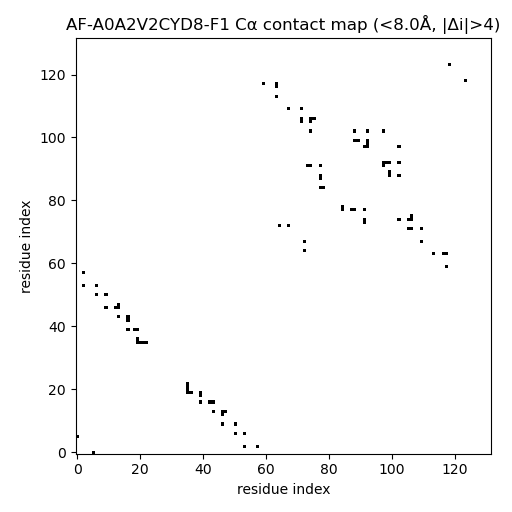1.00 66.25 122 ILE A C 1
ATOM 1000 O O . ILE A 1 122 ? -12.135 -2.347 -11.752 1.00 66.25 122 ILE A O 1
ATOM 1004 N N . GLU A 1 123 ? -10.682 -1.695 -13.332 1.00 59.75 123 GLU A N 1
ATOM 1005 C CA . GLU A 1 123 ? -10.907 -2.861 -14.186 1.00 59.75 123 GLU A CA 1
ATOM 1006 C C . GLU A 1 123 ? -10.176 -4.039 -13.543 1.00 59.75 123 GLU A C 1
ATOM 1008 O O . GLU A 1 123 ? -8.946 -4.147 -13.588 1.00 59.75 123 GLU A O 1
ATOM 1013 N N . VAL A 1 124 ? -10.927 -4.871 -12.823 1.00 54.72 124 VAL A N 1
ATOM 1014 C CA . VAL A 1 124 ? -10.389 -6.094 -12.240 1.00 54.72 124 VAL A CA 1
ATOM 1015 C C . VAL A 1 124 ? -10.408 -7.159 -13.330 1.00 54.72 124 VAL A C 1
ATOM 1017 O O . VAL A 1 124 ? -11.418 -7.829 -13.528 1.00 54.72 124 VAL A O 1
ATOM 1020 N N . ASP A 1 125 ? -9.281 -7.342 -14.019 1.00 45.62 125 ASP A N 1
ATOM 1021 C CA . ASP A 1 125 ? -9.036 -8.551 -14.807 1.00 45.62 125 ASP A CA 1
ATOM 1022 C C . ASP A 1 125 ? -8.929 -9.742 -13.844 1.00 45.62 125 ASP A C 1
ATOM 1024 O O . ASP A 1 125 ? -7.857 -10.088 -13.336 1.00 45.62 125 ASP A O 1
ATOM 1028 N N . ILE A 1 126 ? -10.066 -10.367 -13.532 1.00 46.09 126 ILE A N 1
ATOM 1029 C CA . ILE A 1 126 ? -10.093 -11.600 -12.746 1.00 46.09 126 ILE A CA 1
ATOM 1030 C C . ILE A 1 126 ? -9.556 -12.723 -13.638 1.00 46.09 126 ILE A C 1
ATOM 1032 O O . ILE A 1 126 ? -10.298 -13.401 -14.346 1.00 46.09 126 ILE A O 1
ATOM 1036 N N . THR A 1 127 ? -8.244 -12.948 -13.595 1.00 41.31 127 THR A N 1
ATOM 1037 C CA . THR A 1 127 ? -7.639 -14.140 -14.196 1.00 41.31 127 THR A CA 1
ATOM 1038 C C . THR A 1 127 ? -7.923 -15.344 -13.295 1.00 41.31 127 THR A C 1
ATOM 1040 O O . THR A 1 127 ? -7.200 -15.608 -12.331 1.00 41.31 127 THR A O 1
ATOM 1043 N N . ILE A 1 128 ? -9.001 -16.078 -13.577 1.00 38.94 128 ILE A N 1
ATOM 1044 C CA . ILE A 1 128 ? -9.270 -17.361 -12.917 1.00 38.94 128 ILE A CA 1
ATOM 1045 C C . ILE A 1 128 ? -8.319 -18.404 -13.511 1.00 38.94 128 ILE A C 1
ATOM 1047 O O . ILE A 1 128 ? -8.565 -18.967 -14.574 1.00 38.94 128 ILE A O 1
ATOM 1051 N N . ASN A 1 129 ? -7.215 -18.666 -12.813 1.00 33.12 129 ASN A N 1
ATOM 1052 C CA . ASN A 1 129 ? -6.320 -19.765 -13.156 1.00 33.12 129 ASN A CA 1
ATOM 1053 C C . ASN A 1 129 ? -6.939 -21.088 -12.691 1.00 33.12 129 ASN A C 1
ATOM 1055 O O . ASN A 1 129 ? -6.783 -21.485 -11.534 1.00 33.12 129 ASN A O 1
ATOM 1059 N N . TYR A 1 130 ? -7.632 -21.783 -13.593 1.00 34.22 130 TYR A N 1
ATOM 1060 C CA . TYR A 1 130 ? -7.976 -23.184 -13.380 1.00 34.22 130 TYR A CA 1
ATOM 1061 C C . TYR A 1 130 ? -6.692 -24.019 -13.435 1.00 34.22 130 TYR A C 1
ATOM 1063 O O . TYR A 1 130 ? -6.023 -24.082 -14.466 1.00 34.22 130 TYR A O 1
ATOM 1071 N N . LYS A 1 131 ? -6.336 -24.662 -12.317 1.00 39.31 131 LYS A N 1
ATOM 1072 C CA . LYS A 1 131 ? -5.427 -25.811 -12.350 1.00 39.31 131 LYS A CA 1
ATOM 1073 C C . LYS A 1 131 ? -6.238 -27.002 -12.862 1.00 39.31 131 LYS A C 1
ATOM 1075 O O . LYS A 1 131 ? -7.114 -27.470 -12.137 1.00 39.31 131 LYS A O 1
ATOM 1080 N N . PHE A 1 132 ? -5.982 -27.415 -14.100 1.00 40.66 132 PHE A N 1
ATOM 1081 C CA . PHE A 1 132 ? -6.381 -28.731 -14.601 1.00 40.66 132 PHE A CA 1
ATOM 1082 C C . PHE A 1 132 ? -5.405 -29.795 -14.096 1.00 40.66 132 PHE A C 1
ATOM 1084 O O . PHE A 1 132 ? -4.198 -29.468 -13.981 1.00 40.66 132 PHE A O 1
#

Radius of gyration: 22.16 Å; Cα contacts (8 Å, |Δi|>4): 52; chains: 1; bounding box: 46×39×58 Å